Protein AF-A0A4P6MK58-F1 (afdb_monomer_lite)

Radius of gyration: 14.85 Å; chains: 1; bounding box: 39×31×33 Å

pLDDT: mean 83.51, std 17.66, range [31.36, 98.12]

Foldseek 3Di:
DDVPPVCPPDDDDDDPVVVVVVVVVQVPPPQKDWDDDPFWIWIWGWDADPPPRFIEIETPDIGGPPPCRVVRVVVSVVVCVVVVGPYYDYDDDPPDPCVVVVDDDDDDDDDDD

Secondary structure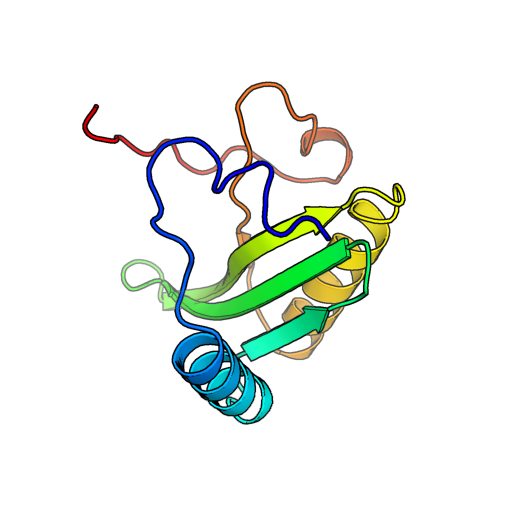 (DSSP, 8-state):
--S-TTTTTT-----HHHHHHHHHHHHH-TTEEEEE-SSEEEEEEEEE-TTT--EEEEEEEEEESSSTHHHHHHHHHHHHHHTT-SEEE----TT---GGGT-----------

Structure (mmCIF, N/CA/C/O backbone):
data_AF-A0A4P6MK58-F1
#
_entry.id   AF-A0A4P6MK58-F1
#
loop_
_atom_site.group_PDB
_atom_site.id
_atom_site.type_symbol
_atom_site.label_atom_id
_atom_site.label_alt_id
_atom_site.label_comp_id
_atom_site.label_asym_id
_atom_site.label_entity_id
_atom_site.label_seq_id
_atom_site.pdbx_PDB_ins_code
_atom_site.Cartn_x
_atom_site.Cartn_y
_atom_site.Cartn_z
_atom_site.occupancy
_atom_site.B_iso_or_equiv
_atom_site.auth_seq_id
_atom_site.auth_comp_id
_atom_site.auth_asym_id
_atom_site.auth_atom_id
_atom_site.pdbx_PDB_model_num
ATOM 1 N N . MET A 1 1 ? 11.404 -3.720 -18.549 1.00 35.16 1 MET A N 1
ATOM 2 C CA . MET A 1 1 ? 12.306 -2.592 -18.212 1.00 35.16 1 MET A CA 1
ATOM 3 C C . MET A 1 1 ? 11.484 -1.312 -18.137 1.00 35.16 1 MET A C 1
ATOM 5 O O . MET A 1 1 ? 11.570 -0.483 -19.034 1.00 35.16 1 MET A O 1
ATOM 9 N N . ALA A 1 2 ? 10.649 -1.162 -17.107 1.00 31.36 2 ALA A N 1
ATOM 10 C CA . ALA A 1 2 ? 9.822 0.032 -16.981 1.00 31.36 2 ALA A CA 1
ATOM 11 C C . ALA A 1 2 ? 9.364 0.298 -15.534 1.00 31.36 2 ALA A C 1
ATOM 13 O O . ALA A 1 2 ? 8.196 0.418 -15.222 1.00 31.36 2 ALA A O 1
ATOM 14 N N . LEU A 1 3 ? 10.342 0.636 -14.692 1.00 33.44 3 LEU A N 1
ATOM 15 C CA . LEU A 1 3 ? 10.192 1.722 -13.707 1.00 33.44 3 LEU A CA 1
ATOM 16 C C . LEU A 1 3 ? 10.082 3.111 -14.398 1.00 33.44 3 LEU A C 1
ATOM 18 O O . LEU A 1 3 ? 10.261 4.153 -13.779 1.00 33.44 3 LEU A O 1
ATOM 22 N N . ALA A 1 4 ? 9.857 3.149 -15.718 1.00 33.69 4 ALA A N 1
ATOM 23 C CA . ALA A 1 4 ? 10.296 4.239 -16.581 1.00 33.69 4 ALA A CA 1
ATOM 24 C C . ALA A 1 4 ? 9.194 5.218 -17.002 1.00 33.69 4 ALA A C 1
ATOM 26 O O . ALA A 1 4 ? 9.530 6.283 -17.507 1.00 33.69 4 ALA A O 1
ATOM 27 N N . LEU A 1 5 ? 7.904 4.923 -16.832 1.00 35.25 5 LEU A N 1
ATOM 28 C CA . LEU A 1 5 ? 6.874 5.810 -17.395 1.00 35.25 5 LEU A CA 1
ATOM 29 C C . LEU A 1 5 ? 6.525 7.010 -16.502 1.00 35.25 5 LEU A C 1
ATOM 31 O O . LEU A 1 5 ? 6.303 8.085 -17.048 1.00 35.25 5 LEU A O 1
ATOM 35 N N . ASN A 1 6 ? 6.678 6.903 -15.177 1.00 36.44 6 ASN A N 1
ATOM 36 C CA . ASN A 1 6 ? 6.625 8.068 -14.276 1.00 36.44 6 ASN A CA 1
ATOM 37 C C . ASN A 1 6 ? 8.006 8.688 -13.978 1.00 36.44 6 ASN A C 1
ATOM 39 O O . ASN A 1 6 ? 8.084 9.786 -13.437 1.00 36.44 6 ASN A O 1
ATOM 43 N N . ALA A 1 7 ? 9.105 8.039 -14.386 1.00 37.31 7 ALA A N 1
ATOM 44 C CA . ALA A 1 7 ? 10.473 8.545 -14.203 1.00 37.31 7 ALA A CA 1
ATOM 45 C C . ALA A 1 7 ? 10.991 9.416 -15.369 1.00 37.31 7 ALA A C 1
ATOM 47 O O . ALA A 1 7 ? 12.018 10.079 -15.242 1.00 37.31 7 ALA A O 1
ATOM 48 N N . ARG A 1 8 ? 10.304 9.436 -16.520 1.00 36.25 8 ARG A N 1
ATOM 49 C CA . ARG A 1 8 ? 10.827 10.008 -17.779 1.00 36.25 8 ARG A CA 1
ATOM 50 C C . ARG A 1 8 ? 10.885 11.537 -17.865 1.00 36.25 8 ARG A C 1
ATOM 52 O O . ARG A 1 8 ? 11.414 12.055 -18.844 1.00 36.25 8 ARG A O 1
ATOM 59 N N . ARG A 1 9 ? 10.389 12.277 -16.874 1.00 39.47 9 ARG A N 1
ATOM 60 C CA . ARG A 1 9 ? 10.533 13.741 -16.808 1.00 39.47 9 ARG A CA 1
ATOM 61 C C . ARG A 1 9 ? 10.990 14.165 -15.414 1.00 39.47 9 ARG A C 1
ATOM 63 O O . ARG A 1 9 ? 10.201 14.694 -14.647 1.00 39.47 9 ARG A O 1
ATOM 70 N N . GLY A 1 10 ? 12.258 13.915 -15.086 1.00 37.75 10 GLY A N 1
ATOM 71 C CA . GLY A 1 10 ? 12.924 14.626 -13.985 1.00 37.75 10 GLY A CA 1
ATOM 72 C C . GLY A 1 10 ? 13.717 13.790 -12.984 1.00 37.75 10 GLY A C 1
ATOM 73 O O . GLY A 1 10 ? 14.451 14.376 -12.198 1.00 37.75 10 GLY A O 1
ATOM 74 N N . MET A 1 11 ? 13.645 12.457 -13.007 1.00 45.84 11 MET A N 1
ATOM 75 C CA . MET A 1 11 ? 14.536 11.643 -12.176 1.00 45.84 11 MET A CA 1
ATOM 76 C C . MET A 1 11 ? 15.730 11.192 -13.009 1.00 45.84 11 MET A C 1
ATOM 78 O O . MET A 1 11 ? 15.577 10.434 -13.966 1.00 45.84 11 MET A O 1
ATOM 82 N N . GLY A 1 12 ? 16.925 11.664 -12.642 1.00 50.34 12 GLY A N 1
ATOM 83 C CA . GLY A 1 12 ? 18.170 11.047 -13.092 1.00 50.34 12 GLY A CA 1
ATOM 84 C C . GLY A 1 12 ? 18.113 9.534 -12.872 1.00 50.34 12 GLY A C 1
ATOM 85 O O . GLY A 1 12 ? 17.387 9.048 -12.003 1.00 50.34 12 GLY A O 1
ATOM 86 N N . GLN A 1 13 ? 18.836 8.780 -13.696 1.00 56.28 13 GLN A N 1
ATOM 87 C CA . GLN A 1 13 ? 18.886 7.325 -13.599 1.00 56.28 13 GLN A CA 1
ATOM 88 C C . GLN A 1 13 ? 19.287 6.945 -12.164 1.00 56.28 13 GLN A C 1
ATOM 90 O O . GLN A 1 13 ? 20.394 7.252 -11.729 1.00 56.28 13 GLN A O 1
ATOM 95 N N . ALA A 1 14 ? 18.352 6.376 -11.400 1.00 65.25 14 ALA A N 1
ATOM 96 C CA . ALA A 1 14 ? 18.586 6.065 -9.997 1.00 65.25 14 ALA A CA 1
ATOM 97 C C . ALA A 1 14 ? 19.739 5.057 -9.877 1.00 65.25 14 ALA A C 1
ATOM 99 O O . ALA A 1 14 ? 19.771 4.071 -10.616 1.00 65.25 14 ALA A O 1
ATOM 100 N N . ASP A 1 15 ? 20.675 5.314 -8.960 1.00 81.50 15 ASP A N 1
ATOM 101 C CA . ASP A 1 15 ? 21.812 4.428 -8.702 1.00 81.50 15 ASP A CA 1
ATOM 102 C C . ASP A 1 15 ? 21.307 3.014 -8.340 1.00 81.50 15 ASP A C 1
ATOM 104 O O . ASP A 1 15 ? 20.606 2.853 -7.332 1.00 81.50 15 ASP A O 1
ATOM 108 N N . PRO A 1 16 ? 21.650 1.977 -9.128 1.00 78.56 16 PRO A N 1
ATOM 109 C CA . PRO A 1 16 ? 21.213 0.609 -8.873 1.00 78.56 16 PRO A CA 1
ATOM 110 C C . PRO A 1 16 ? 21.606 0.074 -7.491 1.00 78.56 16 PRO A C 1
ATOM 112 O O . PRO A 1 16 ? 20.845 -0.699 -6.904 1.00 78.56 16 PRO A O 1
ATOM 115 N N . ALA A 1 17 ? 22.767 0.471 -6.957 1.00 82.81 17 ALA A N 1
ATOM 116 C CA . ALA A 1 17 ? 23.206 0.041 -5.631 1.00 82.81 17 ALA A CA 1
ATOM 117 C C . ALA A 1 17 ? 22.315 0.651 -4.544 1.00 82.81 17 ALA A C 1
ATOM 119 O O . ALA A 1 17 ? 21.844 -0.051 -3.646 1.00 82.81 17 ALA A O 1
ATOM 120 N N . ARG A 1 18 ? 22.005 1.944 -4.679 1.00 78.44 18 ARG A N 1
ATOM 121 C CA . ARG A 1 18 ? 21.090 2.639 -3.774 1.00 78.44 18 ARG A CA 1
ATOM 122 C C . ARG A 1 18 ? 19.672 2.077 -3.838 1.00 78.44 18 ARG A C 1
ATOM 124 O O . ARG A 1 18 ? 19.052 1.903 -2.791 1.00 78.44 18 ARG A O 1
ATOM 131 N N . LEU A 1 19 ? 19.170 1.762 -5.033 1.00 79.50 19 LEU A N 1
ATOM 132 C CA . LEU A 1 19 ? 17.867 1.113 -5.195 1.00 79.50 19 LEU A CA 1
ATOM 133 C C . LEU A 1 19 ? 17.826 -0.235 -4.477 1.00 79.50 19 LEU A C 1
ATOM 135 O O . LEU A 1 19 ? 16.900 -0.480 -3.709 1.00 79.50 19 LEU A O 1
ATOM 139 N N . ARG A 1 20 ? 18.843 -1.084 -4.677 1.00 81.94 20 ARG A N 1
ATOM 140 C CA . ARG A 1 20 ? 18.939 -2.380 -3.993 1.00 81.94 20 ARG A CA 1
ATOM 141 C C . ARG A 1 20 ? 18.887 -2.218 -2.477 1.00 81.94 20 ARG A C 1
ATOM 143 O O . ARG A 1 20 ? 18.091 -2.893 -1.839 1.00 81.94 20 ARG A O 1
ATOM 150 N N . GLN A 1 21 ? 19.671 -1.295 -1.925 1.00 83.81 21 GLN A N 1
ATOM 151 C CA . GLN A 1 21 ? 19.691 -1.044 -0.486 1.00 83.81 21 GLN A CA 1
ATOM 152 C C . GLN A 1 21 ? 18.308 -0.638 0.047 1.00 83.81 21 GLN A C 1
ATOM 154 O O . GLN A 1 21 ? 17.872 -1.141 1.078 1.00 83.81 21 GLN A O 1
ATOM 159 N N . VAL A 1 22 ? 17.599 0.255 -0.652 1.00 83.44 2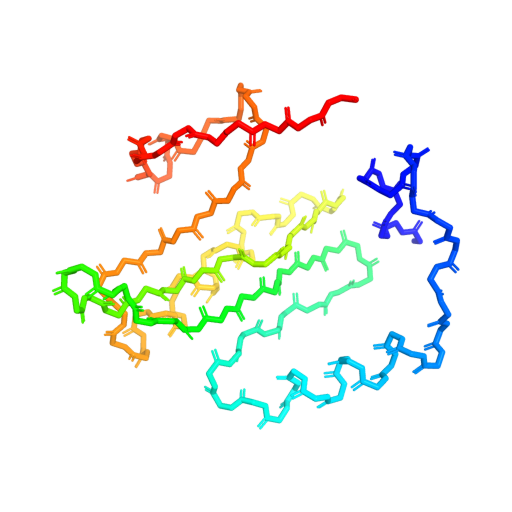2 VAL A N 1
ATOM 160 C CA . VAL A 1 22 ? 16.243 0.669 -0.254 1.00 83.44 22 VAL A CA 1
ATOM 161 C C . VAL A 1 22 ? 15.270 -0.507 -0.323 1.00 83.44 22 VAL A C 1
ATOM 163 O O . VAL A 1 22 ? 14.462 -0.675 0.586 1.00 83.44 22 VAL A O 1
ATOM 166 N N . TYR A 1 23 ? 15.366 -1.351 -1.351 1.00 81.94 23 TYR A N 1
ATOM 167 C CA . TYR A 1 23 ? 14.541 -2.555 -1.443 1.00 81.94 23 TYR A CA 1
ATOM 168 C C . TYR A 1 23 ? 14.816 -3.535 -0.307 1.00 81.94 23 TYR A C 1
ATOM 170 O O . TYR A 1 23 ? 13.873 -4.014 0.310 1.00 81.94 23 TYR A O 1
ATOM 178 N N . GLU A 1 24 ? 16.081 -3.806 0.002 1.00 87.25 24 GLU A N 1
ATOM 179 C CA . GLU A 1 24 ? 16.461 -4.675 1.118 1.00 87.25 24 GLU A CA 1
ATOM 180 C C . GLU A 1 24 ? 15.902 -4.149 2.443 1.00 87.25 24 GLU A C 1
ATOM 182 O O . GLU A 1 24 ? 15.351 -4.925 3.219 1.00 87.25 24 GLU A O 1
ATOM 187 N N . MET A 1 25 ? 15.960 -2.831 2.665 1.00 87.00 25 MET A N 1
ATOM 188 C CA . MET A 1 25 ? 15.359 -2.197 3.840 1.00 87.00 25 MET A CA 1
ATOM 189 C C . M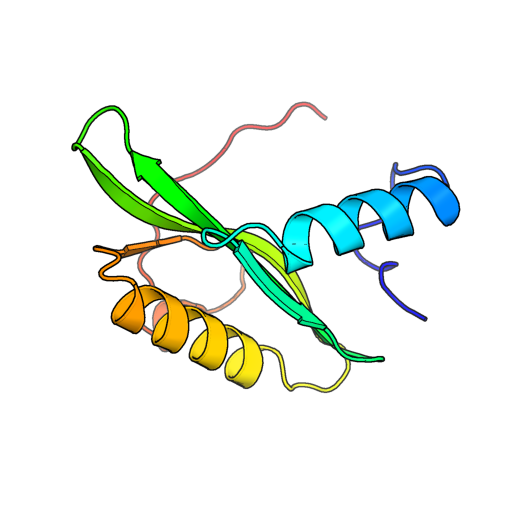ET A 1 25 ? 13.835 -2.357 3.884 1.00 87.00 25 MET A C 1
ATOM 191 O O . MET A 1 25 ? 13.289 -2.631 4.947 1.00 87.00 25 MET A O 1
ATOM 195 N N . LEU A 1 26 ? 13.143 -2.201 2.753 1.00 87.00 26 LEU A N 1
ATOM 196 C CA . LEU A 1 26 ? 11.690 -2.379 2.691 1.00 87.00 26 LEU A CA 1
ATOM 197 C C . LEU A 1 26 ? 11.281 -3.840 2.909 1.00 87.00 26 LEU A C 1
ATOM 199 O O . LEU A 1 26 ? 10.283 -4.094 3.566 1.00 87.00 26 LEU A O 1
ATOM 203 N N . CYS A 1 27 ? 12.058 -4.802 2.409 1.00 85.31 27 CYS A N 1
ATOM 204 C CA . CYS A 1 27 ? 11.768 -6.227 2.575 1.00 85.31 27 CYS A CA 1
ATOM 205 C C . CYS A 1 27 ? 11.877 -6.715 4.029 1.00 85.31 27 CYS A C 1
ATOM 207 O O . CYS A 1 27 ? 11.346 -7.778 4.342 1.00 85.31 27 CYS A O 1
ATOM 209 N N . ILE A 1 28 ? 12.580 -5.981 4.897 1.00 91.12 28 ILE A N 1
ATOM 210 C CA . ILE A 1 28 ? 12.723 -6.316 6.323 1.00 91.12 28 ILE A CA 1
ATOM 211 C C . ILE A 1 28 ? 11.891 -5.414 7.243 1.00 91.12 28 ILE A C 1
ATOM 213 O O . ILE A 1 28 ? 11.854 -5.665 8.446 1.00 91.12 28 ILE A O 1
ATOM 217 N N . ASP A 1 29 ? 11.249 -4.365 6.717 1.00 92.88 29 ASP A N 1
ATOM 218 C CA . ASP A 1 29 ? 10.354 -3.511 7.502 1.00 92.88 29 ASP A CA 1
ATOM 219 C C . ASP A 1 29 ? 9.011 -4.243 7.689 1.00 92.88 29 ASP A C 1
ATOM 221 O O . ASP A 1 29 ? 8.294 -4.445 6.707 1.00 92.88 29 ASP A O 1
ATOM 225 N N . PRO A 1 30 ? 8.624 -4.625 8.922 1.00 92.25 30 PRO A N 1
ATOM 226 C CA . PRO A 1 30 ? 7.353 -5.310 9.164 1.00 92.25 30 PRO A CA 1
ATOM 227 C C . PRO A 1 30 ? 6.133 -4.438 8.838 1.00 92.25 30 PRO A C 1
ATOM 229 O O . PRO A 1 30 ? 5.022 -4.949 8.737 1.00 92.25 30 PRO A O 1
ATOM 232 N N . LEU A 1 31 ? 6.324 -3.127 8.682 1.00 95.56 31 LEU A N 1
ATOM 233 C CA . LEU A 1 31 ? 5.272 -2.189 8.310 1.00 95.56 31 LEU A CA 1
ATOM 234 C C . LEU A 1 31 ? 5.171 -1.987 6.798 1.00 95.56 31 LEU A C 1
ATOM 236 O O . LEU A 1 31 ? 4.317 -1.218 6.365 1.00 95.56 31 LEU A O 1
ATOM 240 N N . ALA A 1 32 ? 6.034 -2.609 5.994 1.00 96.19 32 ALA A N 1
ATOM 241 C CA . ALA A 1 32 ? 6.045 -2.445 4.548 1.00 96.19 32 ALA A CA 1
ATOM 242 C C . ALA A 1 32 ? 5.373 -3.621 3.827 1.00 96.19 32 ALA A C 1
ATOM 244 O O . ALA A 1 32 ? 5.475 -4.779 4.227 1.00 96.19 32 ALA A O 1
ATOM 245 N N . TYR A 1 33 ? 4.731 -3.303 2.706 1.00 96.19 33 TYR A N 1
ATOM 246 C CA . TYR A 1 33 ? 4.255 -4.271 1.728 1.00 96.19 33 TYR A CA 1
ATOM 247 C C . TYR A 1 33 ? 5.023 -4.086 0.429 1.00 96.19 33 TYR A C 1
ATOM 249 O O . TYR A 1 33 ? 5.076 -2.983 -0.121 1.00 96.19 33 TYR A O 1
ATOM 257 N N . VAL A 1 34 ? 5.599 -5.174 -0.075 1.00 94.25 34 VAL A N 1
ATOM 258 C CA . VAL A 1 34 ? 6.376 -5.176 -1.313 1.00 94.25 34 VAL A CA 1
ATOM 259 C C . VAL A 1 34 ? 5.937 -6.360 -2.162 1.00 94.25 34 VAL A C 1
ATOM 261 O O . VAL A 1 34 ? 6.212 -7.511 -1.835 1.00 94.25 34 VAL A O 1
ATOM 264 N N . ASP A 1 35 ? 5.294 -6.078 -3.291 1.00 93.38 35 ASP A N 1
ATOM 265 C CA . ASP A 1 35 ? 4.962 -7.083 -4.299 1.00 93.38 35 ASP A CA 1
ATOM 266 C C . ASP A 1 35 ? 5.432 -6.589 -5.662 1.00 93.38 35 ASP A C 1
ATOM 268 O O . ASP A 1 35 ? 4.787 -5.760 -6.306 1.00 93.38 35 ASP A O 1
ATOM 272 N N . LEU A 1 36 ? 6.599 -7.077 -6.080 1.00 89.56 36 LEU A N 1
ATOM 273 C CA . LEU A 1 36 ? 7.288 -6.650 -7.293 1.00 89.56 36 LEU A CA 1
ATOM 274 C C . LEU A 1 36 ? 7.417 -7.806 -8.277 1.00 89.56 36 LEU A C 1
ATOM 276 O O . LEU A 1 36 ? 7.746 -8.936 -7.915 1.00 89.56 36 LEU A O 1
ATOM 280 N N . ARG A 1 37 ? 7.203 -7.499 -9.554 1.00 88.31 37 ARG A N 1
ATOM 281 C CA . ARG A 1 37 ? 7.335 -8.401 -10.700 1.00 88.31 37 ARG A CA 1
ATOM 282 C C . ARG A 1 37 ? 8.086 -7.691 -11.824 1.00 88.31 37 ARG A C 1
ATOM 284 O O . ARG A 1 37 ? 8.312 -6.486 -11.789 1.00 88.31 37 ARG A O 1
ATOM 291 N N . ALA A 1 38 ? 8.452 -8.442 -12.861 1.00 85.81 38 ALA A N 1
ATOM 292 C CA . ALA A 1 38 ? 9.182 -7.892 -14.005 1.00 85.81 38 ALA A CA 1
ATOM 293 C C . ALA A 1 38 ? 8.415 -6.779 -14.758 1.00 85.81 38 ALA A C 1
ATOM 295 O O . ALA A 1 38 ? 9.042 -5.880 -15.322 1.00 85.81 38 ALA A O 1
ATOM 296 N N . SER A 1 39 ? 7.079 -6.849 -14.768 1.00 87.19 39 SER A N 1
ATOM 297 C CA . SER A 1 39 ? 6.161 -5.994 -15.544 1.00 87.19 39 SER A CA 1
ATOM 298 C C . SER A 1 39 ? 5.117 -5.259 -14.696 1.00 87.19 39 SER A C 1
ATOM 300 O O . SER A 1 39 ? 4.265 -4.559 -15.239 1.00 87.19 39 SER A O 1
ATOM 302 N N . SER A 1 40 ? 5.146 -5.422 -13.375 1.00 90.19 40 SER A N 1
ATOM 303 C CA . SER A 1 40 ? 4.198 -4.789 -12.458 1.00 90.19 40 SER A CA 1
ATOM 304 C C . SER A 1 40 ? 4.741 -4.770 -11.040 1.00 90.19 40 SER A C 1
ATOM 306 O O . SER A 1 40 ? 5.642 -5.531 -10.695 1.00 90.19 40 SER A O 1
ATOM 308 N N . GLY A 1 41 ? 4.197 -3.905 -10.200 1.00 91.81 41 GLY A N 1
ATOM 309 C CA . GLY A 1 41 ? 4.489 -3.928 -8.783 1.00 91.81 41 GLY A CA 1
ATOM 310 C C . GLY A 1 41 ? 3.711 -2.890 -7.999 1.00 91.81 41 GLY A C 1
ATOM 311 O O . GLY A 1 41 ? 3.188 -1.927 -8.561 1.00 91.81 41 GLY A O 1
ATOM 312 N N . ILE A 1 42 ? 3.655 -3.106 -6.694 1.00 93.31 42 ILE A N 1
ATOM 313 C CA . ILE A 1 42 ? 3.132 -2.159 -5.719 1.00 93.31 42 ILE A CA 1
ATOM 314 C C . ILE A 1 42 ? 4.016 -2.194 -4.476 1.00 93.31 42 ILE A C 1
ATOM 316 O O . ILE A 1 42 ? 4.489 -3.251 -4.048 1.00 93.31 42 ILE A O 1
ATOM 320 N N . VAL A 1 43 ? 4.252 -1.012 -3.925 1.00 94.75 43 VAL A N 1
ATOM 321 C CA . VAL A 1 43 ? 4.947 -0.804 -2.664 1.00 94.75 43 VAL A CA 1
ATOM 322 C C . VAL A 1 43 ? 4.073 0.092 -1.807 1.00 94.75 43 VAL A C 1
ATOM 324 O O . VAL A 1 43 ? 3.612 1.141 -2.263 1.00 94.75 43 VAL A O 1
ATOM 327 N N . GLY A 1 44 ? 3.867 -0.310 -0.563 1.00 95.75 44 GLY A N 1
ATOM 328 C CA . GLY A 1 44 ? 3.115 0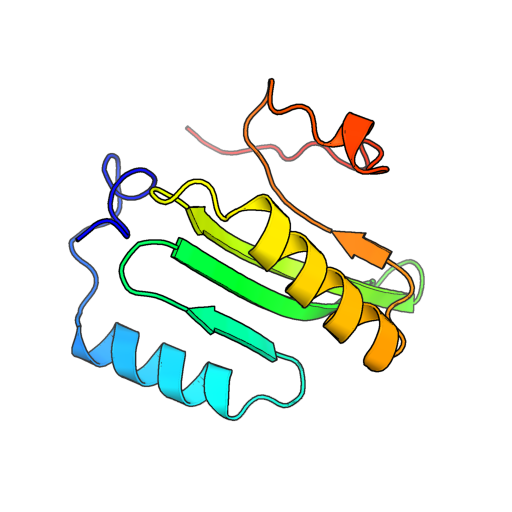.462 0.412 1.00 95.75 44 GLY A CA 1
ATOM 329 C C . GLY A 1 44 ? 3.657 0.272 1.817 1.00 95.75 44 GLY A C 1
ATOM 330 O O . GLY A 1 44 ? 4.572 -0.522 2.047 1.00 95.75 44 GLY A O 1
ATOM 331 N N . ARG A 1 45 ? 3.107 1.031 2.758 1.00 96.50 45 ARG A N 1
ATOM 332 C CA . ARG A 1 45 ? 3.506 0.986 4.161 1.00 96.50 45 ARG A CA 1
ATOM 333 C C . ARG A 1 45 ? 2.344 1.335 5.076 1.00 96.50 45 ARG A C 1
ATOM 335 O O . ARG A 1 45 ? 1.506 2.154 4.715 1.00 96.50 45 ARG A O 1
ATOM 342 N N . LEU A 1 46 ? 2.335 0.780 6.280 1.00 97.62 46 LEU A N 1
ATOM 343 C CA . LEU A 1 46 ? 1.495 1.272 7.363 1.00 97.62 46 LEU A CA 1
ATOM 344 C C . LEU A 1 46 ? 2.066 2.565 7.941 1.00 97.62 46 LEU A C 1
ATOM 346 O O . LEU A 1 46 ? 3.250 2.670 8.269 1.00 97.62 46 LEU A O 1
ATOM 350 N N . GLY A 1 47 ? 1.185 3.536 8.110 1.00 95.44 47 GLY A N 1
ATOM 351 C CA . GLY A 1 47 ? 1.408 4.747 8.875 1.00 95.44 47 GLY A CA 1
ATOM 352 C C . GLY A 1 47 ? 0.280 4.953 9.874 1.00 95.44 47 GLY A C 1
ATOM 353 O O . GLY A 1 47 ? -0.752 4.286 9.826 1.00 95.44 47 GLY A O 1
ATOM 354 N N . ARG A 1 48 ? 0.481 5.898 10.788 1.00 95.19 48 ARG A N 1
ATOM 355 C CA . ARG A 1 48 ? -0.590 6.400 11.643 1.00 95.19 48 ARG A CA 1
ATOM 356 C C . ARG A 1 48 ? -0.879 7.835 11.244 1.00 95.19 48 ARG A C 1
ATOM 358 O O . ARG A 1 48 ? 0.041 8.653 11.217 1.00 95.19 48 ARG A O 1
ATOM 365 N N . ASP A 1 49 ? -2.135 8.127 10.939 1.00 92.00 49 ASP A N 1
ATOM 366 C CA . ASP A 1 49 ? -2.566 9.500 10.742 1.00 92.00 49 ASP A CA 1
ATOM 367 C C . ASP A 1 49 ? -2.457 10.261 12.067 1.00 92.00 49 ASP A C 1
ATOM 369 O O . ASP A 1 49 ? -2.938 9.811 13.107 1.00 92.00 49 ASP A O 1
ATOM 373 N N . ILE A 1 50 ? -1.786 11.411 12.041 1.00 92.06 50 ILE A N 1
ATOM 374 C CA . ILE A 1 50 ? -1.458 12.157 13.262 1.00 92.06 50 ILE A CA 1
ATOM 375 C C . ILE A 1 50 ? -2.713 12.803 13.862 1.00 92.06 50 ILE A C 1
ATOM 377 O O . ILE A 1 50 ? -2.804 12.938 15.080 1.00 92.06 50 ILE A O 1
ATOM 381 N N . ALA A 1 51 ? -3.675 13.202 13.027 1.00 91.75 51 ALA A N 1
ATOM 382 C CA . ALA A 1 51 ? -4.854 13.937 13.473 1.00 91.75 51 ALA A CA 1
ATOM 383 C C . ALA A 1 51 ? -5.933 13.017 14.063 1.00 91.75 51 ALA A C 1
ATOM 385 O O . ALA A 1 51 ? -6.491 13.311 15.117 1.00 91.75 51 ALA A O 1
ATOM 386 N N . SER A 1 52 ? -6.227 11.909 13.386 1.00 92.94 52 SER A N 1
ATOM 387 C CA . SER A 1 52 ? -7.267 10.949 13.771 1.00 92.94 52 SER A CA 1
ATOM 388 C C . SER A 1 52 ? -6.739 9.785 14.605 1.00 92.94 52 SER A C 1
ATOM 390 O O . SER A 1 52 ? -7.509 9.117 15.292 1.00 92.94 52 SER A O 1
ATOM 392 N N . GLY A 1 53 ? -5.436 9.511 14.536 1.00 94.56 53 GLY A N 1
ATOM 393 C CA . GLY A 1 53 ? -4.843 8.310 15.106 1.00 94.56 53 GLY A CA 1
ATOM 394 C C . GLY A 1 53 ? -5.140 7.035 14.313 1.00 94.56 53 GLY A C 1
ATOM 395 O O . GLY A 1 53 ? -4.696 5.978 14.760 1.00 94.56 53 GLY A O 1
ATOM 396 N N . ALA A 1 54 ? -5.841 7.100 13.177 1.00 96.44 54 ALA A N 1
ATOM 397 C CA . ALA A 1 54 ? -6.155 5.934 12.352 1.00 96.44 54 ALA A CA 1
ATOM 398 C C . ALA A 1 54 ? -4.885 5.274 11.793 1.00 96.44 54 ALA A C 1
ATOM 400 O O . ALA A 1 54 ? -3.912 5.954 11.451 1.00 96.44 54 ALA A O 1
ATOM 401 N N . VAL A 1 55 ? -4.883 3.947 11.692 1.00 97.69 55 VAL A N 1
ATOM 402 C CA . VAL A 1 55 ? -3.841 3.176 11.010 1.00 97.69 55 VAL A CA 1
ATOM 403 C C . VAL A 1 55 ? -4.174 3.141 9.525 1.00 97.69 55 VAL A C 1
ATOM 405 O O . VAL A 1 55 ? -5.208 2.620 9.122 1.00 97.69 55 VAL A O 1
ATOM 408 N N . ILE A 1 56 ? -3.292 3.689 8.695 1.00 97.12 56 ILE A N 1
ATOM 409 C CA . ILE A 1 56 ? -3.515 3.814 7.255 1.00 97.12 56 ILE A CA 1
ATOM 410 C C . ILE A 1 56 ? -2.435 3.046 6.507 1.00 97.12 56 ILE A C 1
ATOM 412 O O . ILE A 1 56 ? -1.243 3.280 6.708 1.00 97.12 56 ILE A O 1
ATOM 416 N N . ALA A 1 57 ? -2.848 2.169 5.598 1.00 97.88 57 ALA A N 1
ATOM 417 C CA . ALA A 1 57 ? -1.959 1.602 4.597 1.00 97.88 57 ALA A CA 1
ATOM 418 C C . ALA A 1 57 ? -1.825 2.582 3.425 1.00 97.88 57 ALA A C 1
ATOM 420 O O . ALA A 1 57 ? -2.759 2.770 2.648 1.00 97.88 57 ALA A O 1
ATOM 421 N N . GLN A 1 58 ? -0.664 3.219 3.302 1.00 95.81 58 GLN A N 1
ATOM 422 C CA . GLN A 1 58 ? -0.373 4.195 2.257 1.00 95.81 58 GLN A CA 1
ATOM 423 C C . GLN A 1 58 ? 0.442 3.557 1.139 1.00 95.81 58 GLN A C 1
ATOM 425 O O . GLN A 1 58 ? 1.500 2.968 1.372 1.00 95.81 58 GLN A O 1
ATOM 430 N N . GLU A 1 59 ? -0.033 3.702 -0.091 1.00 94.94 59 GLU A N 1
ATOM 431 C CA . GLU A 1 59 ? 0.756 3.399 -1.277 1.00 94.94 59 GLU A CA 1
ATOM 432 C C . GLU A 1 59 ? 1.896 4.416 -1.438 1.00 94.94 59 GLU A C 1
ATOM 434 O O . GLU A 1 59 ? 1.712 5.627 -1.317 1.00 94.94 59 GLU A O 1
ATOM 439 N N . ILE A 1 60 ? 3.096 3.895 -1.693 1.00 91.81 60 ILE A N 1
ATOM 440 C CA . ILE A 1 60 ? 4.304 4.679 -1.977 1.00 91.81 60 ILE A CA 1
ATOM 441 C C . ILE A 1 60 ? 4.517 4.778 -3.488 1.00 91.81 60 ILE A C 1
ATOM 443 O O . ILE A 1 60 ? 4.928 5.821 -4.000 1.00 91.81 60 ILE A O 1
ATOM 447 N N . GLY A 1 61 ? 4.303 3.666 -4.188 1.00 89.00 61 GLY A N 1
ATOM 448 C CA . GLY A 1 61 ? 4.463 3.582 -5.630 1.00 89.00 61 GLY A CA 1
ATOM 449 C C . GLY A 1 61 ? 3.827 2.317 -6.187 1.00 89.00 61 GLY A C 1
ATOM 450 O O . GLY A 1 61 ? 3.985 1.231 -5.626 1.00 89.00 61 GLY A O 1
ATOM 451 N N . TRP A 1 62 ? 3.186 2.426 -7.346 1.00 89.62 62 TRP A N 1
ATOM 452 C CA . TRP A 1 62 ? 2.701 1.277 -8.100 1.00 89.62 62 TRP A CA 1
ATOM 453 C C . TRP A 1 62 ? 2.832 1.481 -9.606 1.00 89.62 62 TRP A C 1
ATOM 455 O O . TRP A 1 62 ? 2.928 2.600 -10.116 1.00 89.62 62 TRP A O 1
ATOM 465 N N . TYR A 1 63 ? 2.860 0.367 -10.327 1.00 86.81 63 TYR A N 1
ATOM 466 C CA . TYR A 1 63 ? 2.953 0.343 -11.778 1.00 86.81 63 TYR A CA 1
ATOM 467 C C . TYR A 1 63 ? 2.496 -1.020 -12.315 1.00 86.81 63 TYR A C 1
ATOM 469 O O . TYR A 1 63 ? 2.695 -2.049 -11.670 1.00 86.81 63 TYR A O 1
ATOM 477 N N . ALA A 1 64 ? 1.901 -1.044 -13.509 1.00 88.25 64 ALA A N 1
ATOM 478 C CA . ALA A 1 64 ? 1.547 -2.282 -14.198 1.00 88.25 64 ALA A CA 1
ATOM 479 C C . ALA A 1 64 ? 1.495 -2.091 -15.721 1.00 88.25 64 ALA A C 1
ATOM 481 O O . ALA A 1 64 ? 0.695 -1.301 -16.221 1.00 88.25 64 ALA A O 1
ATOM 482 N N . GLU A 1 65 ? 2.306 -2.854 -16.452 1.00 89.75 65 GLU A N 1
ATOM 483 C CA . GLU A 1 65 ? 2.248 -3.002 -17.918 1.00 89.75 65 GLU A CA 1
ATOM 484 C C . GLU A 1 65 ? 1.531 -4.287 -18.352 1.00 89.75 65 GLU A C 1
ATOM 486 O O . GLU A 1 65 ? 1.026 -4.377 -19.466 1.00 89.75 65 GLU A O 1
ATOM 491 N N . ASP A 1 66 ? 1.452 -5.274 -17.463 1.00 88.38 66 ASP A N 1
ATOM 492 C CA . ASP A 1 66 ? 0.865 -6.596 -17.713 1.00 88.38 66 ASP A CA 1
ATOM 493 C C . ASP A 1 66 ? -0.652 -6.669 -17.466 1.00 88.38 66 ASP A C 1
ATOM 495 O O . ASP A 1 66 ? -1.237 -7.750 -17.486 1.00 88.38 66 ASP A O 1
ATOM 499 N N . GLY A 1 67 ? -1.298 -5.533 -17.189 1.00 85.62 67 GLY A N 1
ATOM 500 C CA . GLY A 1 67 ? -2.721 -5.473 -16.851 1.00 85.62 67 GLY A CA 1
ATOM 501 C C . GLY A 1 67 ? -3.072 -6.003 -15.454 1.00 85.62 67 GLY A C 1
ATOM 502 O O . GLY A 1 67 ? -4.239 -5.954 -15.073 1.00 85.62 67 GLY A O 1
ATOM 503 N N . GLN A 1 68 ? -2.096 -6.436 -14.648 1.00 88.44 68 GLN A N 1
ATOM 504 C CA . GLN A 1 68 ? -2.327 -7.025 -13.321 1.00 88.44 68 GLN A CA 1
ATOM 505 C C . GLN A 1 68 ? -2.388 -5.994 -12.186 1.00 88.44 68 GLN A C 1
ATOM 507 O O . GLN A 1 68 ? -2.390 -6.360 -11.010 1.00 88.44 68 GLN A O 1
ATOM 512 N N . GLY A 1 69 ? -2.465 -4.699 -12.505 1.00 88.75 69 GLY A N 1
ATOM 513 C CA . GLY A 1 69 ? -2.471 -3.627 -11.503 1.00 88.75 69 GLY A CA 1
ATOM 514 C C . GLY A 1 69 ? -3.590 -3.774 -10.467 1.00 88.75 69 GLY A C 1
ATOM 515 O O . GLY A 1 69 ? -3.347 -3.595 -9.278 1.00 88.75 69 GLY A O 1
ATOM 516 N N . VAL A 1 70 ? -4.790 -4.190 -10.891 1.00 91.19 70 VAL A N 1
ATOM 517 C CA . VAL A 1 70 ? -5.915 -4.430 -9.969 1.00 91.19 70 VAL A CA 1
ATOM 518 C C . VAL A 1 70 ? -5.627 -5.604 -9.034 1.00 91.19 70 VAL A C 1
ATOM 520 O O . VAL A 1 70 ? -5.903 -5.506 -7.845 1.00 91.19 70 VAL A O 1
ATOM 523 N N . ALA A 1 71 ? -5.039 -6.695 -9.532 1.00 92.81 71 ALA A N 1
ATOM 524 C CA . ALA A 1 71 ? -4.700 -7.845 -8.695 1.00 92.81 71 ALA A CA 1
ATOM 525 C C . ALA A 1 71 ? -3.663 -7.477 -7.619 1.00 92.81 71 ALA A C 1
ATOM 527 O O . ALA A 1 71 ? -3.792 -7.891 -6.470 1.00 92.81 71 ALA A O 1
ATOM 528 N N . ARG A 1 72 ? -2.671 -6.648 -7.969 1.00 93.56 72 ARG A N 1
ATOM 529 C CA . ARG A 1 72 ? -1.673 -6.133 -7.016 1.00 93.56 72 ARG A CA 1
ATOM 530 C C . ARG A 1 72 ? -2.294 -5.213 -5.975 1.00 93.56 72 ARG A C 1
ATOM 532 O O . ARG A 1 72 ? -1.996 -5.358 -4.794 1.00 93.56 72 ARG A O 1
ATOM 539 N N . LEU A 1 73 ? -3.196 -4.332 -6.404 1.00 94.31 73 LEU A N 1
ATOM 540 C CA . LEU A 1 73 ? -3.947 -3.476 -5.494 1.00 94.31 73 LEU A CA 1
ATOM 541 C C . LEU A 1 73 ? -4.773 -4.302 -4.497 1.00 94.31 73 LEU A C 1
ATOM 543 O O . LEU A 1 73 ? -4.695 -4.053 -3.302 1.00 94.31 73 LEU A O 1
ATOM 547 N N . ARG A 1 74 ? -5.483 -5.342 -4.956 1.00 95.94 74 ARG A N 1
ATOM 548 C CA . ARG A 1 74 ? -6.235 -6.239 -4.060 1.00 95.94 74 ARG A CA 1
ATOM 549 C C . ARG A 1 74 ? -5.332 -6.999 -3.083 1.00 95.94 74 ARG A C 1
ATOM 551 O O . ARG A 1 74 ? -5.721 -7.195 -1.939 1.00 95.94 74 ARG A O 1
ATOM 558 N N . GLY A 1 75 ? -4.132 -7.402 -3.506 1.00 97.00 75 GLY A N 1
ATOM 559 C CA . GLY A 1 75 ? -3.143 -8.007 -2.606 1.00 97.00 75 GLY A CA 1
ATOM 560 C C . GLY A 1 75 ? -2.687 -7.047 -1.505 1.00 97.00 75 GLY A C 1
ATOM 561 O O . GLY A 1 75 ? -2.631 -7.429 -0.340 1.00 97.00 75 GLY A O 1
ATOM 562 N N . PHE A 1 76 ? -2.442 -5.784 -1.860 1.00 97.38 76 PHE A N 1
ATOM 563 C CA . PHE A 1 76 ? -2.100 -4.740 -0.896 1.00 97.38 76 PHE A CA 1
ATOM 564 C C . PHE A 1 76 ? -3.242 -4.453 0.089 1.00 97.38 76 PHE A C 1
ATOM 566 O O . PHE A 1 76 ? -3.004 -4.351 1.287 1.00 97.38 76 PHE A O 1
ATOM 573 N N . GLU A 1 77 ? -4.4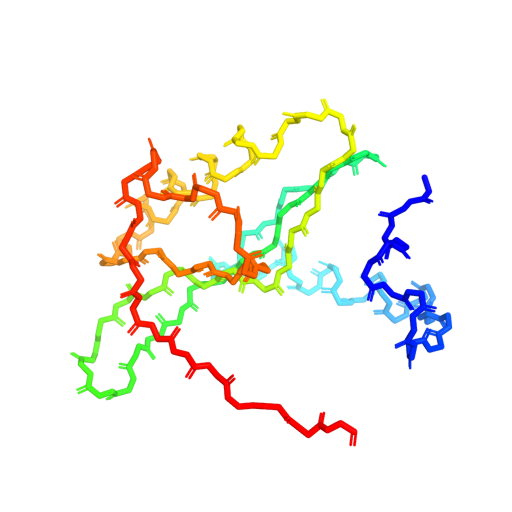83 -4.377 -0.392 1.00 97.75 77 GLU A N 1
ATOM 574 C CA . GLU A 1 77 ? -5.665 -4.196 0.460 1.00 97.75 77 GLU A CA 1
ATOM 575 C C . GLU A 1 77 ? -5.871 -5.365 1.432 1.00 97.75 77 GLU A C 1
ATOM 577 O O . GLU A 1 77 ? -6.170 -5.143 2.603 1.00 97.75 77 GLU A O 1
ATOM 582 N N . ALA A 1 78 ? -5.693 -6.605 0.964 1.00 98.12 78 ALA A N 1
ATOM 583 C CA . ALA A 1 78 ? -5.801 -7.792 1.808 1.00 98.12 78 ALA A CA 1
ATOM 584 C C . ALA A 1 78 ? -4.739 -7.781 2.913 1.00 98.12 78 ALA A C 1
ATOM 586 O O . ALA A 1 78 ? -5.074 -7.933 4.086 1.00 98.12 78 ALA A O 1
ATOM 587 N N . TRP A 1 79 ? -3.483 -7.504 2.554 1.00 97.62 79 TRP A N 1
ATOM 588 C CA . TRP A 1 79 ? -2.414 -7.327 3.532 1.00 97.62 79 TRP A CA 1
ATOM 589 C C . TRP A 1 79 ? -2.739 -6.212 4.533 1.00 97.62 79 TRP A C 1
ATOM 591 O O . TRP A 1 79 ? -2.603 -6.410 5.735 1.00 97.62 79 TRP A O 1
ATOM 601 N N . ALA A 1 80 ? -3.223 -5.057 4.072 1.00 98.00 80 ALA A N 1
ATOM 602 C CA . ALA A 1 80 ? -3.575 -3.943 4.950 1.00 98.00 80 ALA A CA 1
ATOM 603 C C . ALA A 1 80 ? -4.652 -4.339 5.973 1.00 98.00 80 ALA A C 1
ATOM 605 O O . ALA A 1 80 ? -4.526 -4.026 7.157 1.00 98.00 80 ALA A O 1
ATOM 606 N N . ALA A 1 81 ? -5.676 -5.074 5.530 1.00 97.88 81 ALA A N 1
ATOM 607 C CA . ALA A 1 81 ? -6.718 -5.598 6.404 1.00 97.88 81 ALA A CA 1
ATOM 608 C C . ALA A 1 81 ? -6.162 -6.601 7.430 1.00 97.88 81 ALA A C 1
ATOM 610 O O . ALA A 1 81 ? -6.510 -6.525 8.607 1.00 97.88 81 ALA A O 1
ATOM 611 N N . GLU A 1 82 ? -5.259 -7.497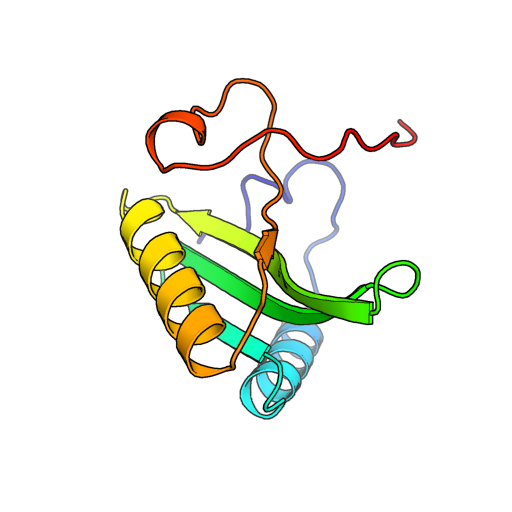 7.020 1.00 97.75 82 GLU A N 1
ATOM 612 C CA . GLU A 1 82 ? -4.578 -8.439 7.923 1.00 97.75 82 GLU A CA 1
ATOM 613 C C . GLU A 1 82 ? -3.738 -7.727 8.991 1.00 97.75 82 GLU A C 1
ATOM 615 O O . GLU A 1 82 ? -3.633 -8.211 10.118 1.00 97.75 82 GLU A O 1
ATOM 620 N N . GLN A 1 83 ? -3.172 -6.563 8.665 1.00 97.44 83 GLN A N 1
ATOM 621 C CA . GLN A 1 83 ? -2.424 -5.737 9.613 1.00 97.44 83 GLN A CA 1
ATOM 622 C C . GLN A 1 83 ? -3.309 -4.830 10.488 1.00 97.44 83 GLN A C 1
ATOM 624 O O . GLN A 1 83 ? -2.790 -4.093 11.328 1.00 97.44 83 GLN A O 1
ATOM 629 N N . GLY A 1 84 ? -4.633 -4.863 10.310 1.00 97.19 84 GLY A N 1
ATOM 630 C CA . GLY A 1 84 ? -5.567 -4.035 11.072 1.00 97.19 84 GLY A CA 1
ATOM 631 C C . GLY A 1 84 ? -5.563 -2.560 10.665 1.00 97.19 84 GLY A C 1
ATOM 632 O O . GLY A 1 84 ? -5.769 -1.698 11.517 1.00 97.19 84 GLY A O 1
ATOM 633 N N . ALA A 1 85 ? -5.299 -2.253 9.391 1.00 98.06 85 ALA A N 1
ATOM 634 C CA . ALA A 1 85 ? -5.466 -0.900 8.874 1.00 98.06 85 ALA A CA 1
ATOM 635 C C . ALA A 1 85 ? -6.952 -0.500 8.837 1.00 98.06 85 ALA A C 1
ATOM 637 O O . ALA A 1 85 ? -7.805 -1.269 8.394 1.00 98.06 85 ALA A O 1
ATOM 638 N N . ASP A 1 86 ? -7.241 0.734 9.242 1.00 97.56 86 ASP A N 1
ATOM 639 C CA . ASP A 1 86 ? -8.573 1.341 9.181 1.00 97.56 86 ASP A CA 1
ATOM 640 C C . ASP A 1 86 ? -8.932 1.774 7.749 1.00 97.56 86 ASP A C 1
ATOM 642 O O . ASP A 1 86 ? -10.105 1.822 7.376 1.00 97.56 86 ASP A O 1
ATOM 646 N N . ALA A 1 87 ? -7.920 2.111 6.942 1.00 96.12 87 ALA A N 1
ATOM 647 C CA . ALA A 1 87 ? -8.088 2.567 5.568 1.00 96.12 87 ALA A CA 1
ATOM 648 C C . ALA A 1 87 ? -6.874 2.250 4.682 1.00 96.12 87 ALA A C 1
ATOM 650 O O . ALA A 1 87 ? -5.747 2.078 5.157 1.00 96.12 87 ALA A O 1
ATOM 651 N N . VAL A 1 88 ? -7.118 2.239 3.369 1.00 96.88 88 VAL A N 1
ATOM 652 C CA . VAL A 1 88 ? -6.093 2.164 2.322 1.00 96.88 88 VAL A CA 1
ATOM 653 C C . VAL A 1 88 ? -6.116 3.462 1.524 1.00 96.88 88 VAL A C 1
ATOM 655 O O . VAL A 1 88 ? -7.152 3.851 0.983 1.00 96.88 88 VAL A O 1
ATOM 658 N N . GLU A 1 89 ? -4.966 4.117 1.421 1.00 95.12 89 GLU A N 1
ATOM 659 C CA . GLU A 1 89 ? -4.789 5.332 0.633 1.00 95.12 89 GLU A CA 1
ATOM 660 C C . GLU A 1 89 ? -3.897 5.065 -0.572 1.00 95.12 89 GLU A C 1
ATOM 662 O O . GLU A 1 89 ? -2.791 4.536 -0.453 1.00 95.12 89 GLU A O 1
ATOM 667 N N . VAL A 1 90 ? -4.370 5.486 -1.743 1.00 92.75 90 VAL A N 1
ATOM 668 C CA . VAL A 1 90 ? -3.633 5.377 -3.002 1.00 92.75 90 VAL A CA 1
ATOM 669 C C . VAL A 1 90 ? -3.608 6.705 -3.730 1.00 92.75 90 VAL A C 1
ATOM 671 O O . VAL A 1 90 ? -4.580 7.464 -3.708 1.00 92.75 90 VAL A O 1
ATOM 674 N N . CYS A 1 91 ? -2.500 6.982 -4.411 1.00 87.62 91 CYS A N 1
ATOM 675 C CA . CYS A 1 91 ? -2.394 8.132 -5.292 1.00 87.62 91 CYS A CA 1
ATOM 676 C C . CYS A 1 91 ? -2.560 7.687 -6.750 1.00 87.62 91 CYS A C 1
ATOM 678 O O . CYS A 1 91 ? -2.004 6.690 -7.214 1.00 87.62 91 CYS A O 1
ATOM 680 N N . THR A 1 92 ? -3.339 8.446 -7.516 1.00 83.12 92 THR A N 1
ATOM 681 C CA . THR A 1 92 ? -3.512 8.186 -8.944 1.00 83.12 92 THR A CA 1
ATOM 682 C C . THR A 1 92 ? -3.617 9.481 -9.731 1.00 83.12 92 THR A C 1
ATOM 684 O O . THR A 1 92 ? -3.966 10.532 -9.191 1.00 83.12 92 THR A O 1
ATOM 687 N N . GLU A 1 93 ? -3.299 9.407 -11.019 1.00 77.31 93 GLU A N 1
ATOM 688 C CA . GLU A 1 93 ? -3.508 10.529 -11.923 1.00 77.31 93 GLU A CA 1
ATOM 689 C C . GLU A 1 93 ? -5.010 10.807 -12.097 1.00 77.31 93 GLU A C 1
ATOM 691 O O . GLU A 1 93 ? -5.824 9.872 -12.110 1.00 77.31 93 GLU A O 1
ATOM 696 N N . PRO A 1 94 ? -5.401 12.080 -12.288 1.00 69.62 94 PRO A N 1
ATOM 697 C CA . PRO A 1 94 ? -6.778 12.428 -12.607 1.00 69.62 94 PRO A CA 1
ATOM 698 C C . PRO A 1 94 ? -7.319 11.605 -13.787 1.00 69.62 94 PRO A C 1
ATOM 700 O O . PRO A 1 94 ? -6.641 11.410 -14.793 1.00 69.62 94 PRO A O 1
ATOM 703 N N . GLY A 1 95 ? -8.561 11.128 -13.674 1.00 68.44 95 GLY A N 1
ATOM 704 C CA . GLY A 1 95 ? -9.239 10.365 -14.731 1.00 68.44 95 GLY A CA 1
ATOM 705 C C . GLY A 1 95 ? -9.144 8.840 -14.610 1.00 68.44 95 GLY A C 1
ATOM 706 O O . GLY A 1 95 ? -9.830 8.132 -15.350 1.00 68.44 95 GLY A O 1
ATOM 707 N N . LYS A 1 96 ? -8.371 8.299 -13.659 1.00 73.75 96 LYS A N 1
ATOM 708 C CA . LYS A 1 96 ? -8.433 6.869 -13.313 1.00 73.75 96 LYS A CA 1
ATOM 709 C C . LYS A 1 96 ? -9.669 6.574 -12.448 1.00 73.75 96 LYS A C 1
ATOM 711 O O . LYS A 1 96 ? -9.966 7.284 -11.493 1.00 73.75 96 LYS A O 1
ATOM 716 N N . ARG A 1 97 ? -10.413 5.520 -12.807 1.00 79.25 97 ARG A N 1
ATOM 717 C CA . ARG A 1 97 ? -11.711 5.141 -12.212 1.00 79.25 97 ARG A CA 1
ATOM 718 C C . ARG A 1 97 ? -11.546 4.186 -11.023 1.00 79.25 97 ARG A C 1
ATOM 720 O O . ARG A 1 97 ? -11.888 3.009 -11.124 1.00 79.25 97 ARG A O 1
ATOM 727 N N . LEU A 1 98 ? -10.986 4.681 -9.917 1.00 86.25 98 LEU A N 1
ATOM 728 C CA . LEU A 1 98 ? -10.900 3.918 -8.659 1.00 86.25 98 LEU A CA 1
ATOM 729 C C . LEU A 1 98 ? -12.250 3.825 -7.927 1.00 86.25 98 LEU A C 1
ATOM 731 O O . LEU A 1 98 ? -12.454 2.917 -7.124 1.00 86.25 98 LEU A O 1
ATOM 735 N N . ASP A 1 99 ? -13.201 4.693 -8.274 1.00 87.12 99 ASP A N 1
ATOM 736 C CA . ASP A 1 99 ? -14.589 4.663 -7.801 1.00 87.12 99 ASP A CA 1
ATOM 737 C C . ASP A 1 99 ? -15.243 3.292 -8.017 1.00 87.12 99 ASP A C 1
ATOM 739 O O . ASP A 1 99 ? -15.922 2.764 -7.140 1.00 87.12 99 ASP A O 1
ATOM 743 N N . ARG A 1 100 ? -14.959 2.650 -9.157 1.00 87.94 100 ARG A N 1
ATOM 744 C CA . ARG A 1 100 ? -15.460 1.302 -9.477 1.00 87.94 100 ARG A CA 1
ATOM 745 C C . ARG A 1 100 ? -14.894 0.203 -8.579 1.00 87.94 100 ARG A C 1
ATOM 747 O O . ARG A 1 100 ? -15.427 -0.902 -8.574 1.00 87.94 100 ARG A O 1
ATOM 754 N N . LEU A 1 101 ? -13.806 0.483 -7.866 1.00 89.25 101 LEU A N 1
ATOM 755 C CA . LEU A 1 101 ? -13.161 -0.444 -6.939 1.00 89.25 101 LEU A CA 1
ATOM 756 C C . LEU A 1 101 ? -13.558 -0.190 -5.479 1.00 89.25 101 LEU A C 1
ATOM 758 O O . LEU A 1 101 ? -13.114 -0.950 -4.620 1.00 89.25 101 LEU A O 1
ATOM 762 N N . GLY A 1 102 ? -14.407 0.814 -5.220 1.00 91.56 102 GLY A N 1
ATOM 763 C CA . GLY A 1 102 ? -14.888 1.188 -3.887 1.00 91.56 102 GLY A CA 1
ATOM 764 C C . GLY A 1 102 ? -14.151 2.371 -3.254 1.00 91.56 102 GLY A C 1
ATOM 765 O O . GLY A 1 102 ? -14.470 2.740 -2.129 1.00 91.56 102 GLY A O 1
ATOM 766 N N . TYR A 1 103 ? -13.194 2.985 -3.957 1.00 92.25 103 TYR A N 1
ATOM 767 C CA . TYR A 1 103 ? -12.467 4.143 -3.440 1.00 92.25 103 TYR A CA 1
ATOM 768 C C . TYR A 1 103 ? -13.303 5.414 -3.542 1.00 92.25 103 TYR A C 1
ATOM 770 O O . TYR A 1 103 ? -13.966 5.673 -4.550 1.00 92.25 103 TYR A O 1
ATOM 778 N N . THR A 1 104 ? -13.191 6.258 -2.525 1.00 91.12 104 THR A N 1
ATOM 779 C CA . THR A 1 104 ? -13.719 7.620 -2.529 1.00 91.12 104 THR A CA 1
ATOM 780 C C . THR A 1 104 ? -12.567 8.617 -2.613 1.00 91.12 104 THR A C 1
ATOM 782 O O . THR A 1 104 ? -11.460 8.366 -2.136 1.00 91.12 104 THR A O 1
ATOM 785 N N . LEU A 1 105 ? -12.800 9.758 -3.268 1.00 88.12 105 LEU A N 1
ATOM 786 C CA . LEU A 1 105 ? -11.805 10.825 -3.306 1.00 88.12 105 LEU A CA 1
ATOM 787 C C . LEU A 1 105 ? -11.692 11.444 -1.909 1.00 88.12 105 LEU A C 1
ATOM 789 O O . LEU A 1 105 ? -12.649 12.052 -1.435 1.00 88.12 105 LEU A O 1
ATOM 793 N N . HIS A 1 106 ? -10.528 11.299 -1.277 1.00 84.19 106 HIS A N 1
ATOM 794 C CA . HIS A 1 106 ? -10.299 11.794 0.081 1.00 84.19 106 HIS A CA 1
ATOM 795 C C . HIS A 1 106 ? -9.521 13.120 0.132 1.00 84.19 106 HIS A C 1
ATOM 797 O O . HIS A 1 106 ? -9.851 13.990 0.934 1.00 84.19 106 HIS A O 1
ATOM 803 N N . SER A 1 107 ? -8.519 13.323 -0.734 1.00 80.00 107 SER A N 1
ATOM 804 C CA . SER A 1 107 ? -7.690 14.537 -0.714 1.00 80.00 107 SER A CA 1
ATOM 805 C C . SER A 1 107 ? -7.172 14.955 -2.095 1.00 80.00 107 SER A C 1
ATOM 807 O O . SER A 1 107 ? -7.036 14.143 -3.011 1.00 80.00 107 SER A O 1
ATOM 809 N N . LEU A 1 108 ? -6.870 16.252 -2.234 1.00 79.44 108 LEU A N 1
ATOM 810 C CA . LEU A 1 108 ? -6.146 16.835 -3.365 1.00 79.44 108 LEU A CA 1
ATOM 811 C C . LEU A 1 108 ? -4.830 17.425 -2.853 1.00 79.44 108 LEU A C 1
ATOM 813 O O . LEU A 1 108 ? -4.810 18.121 -1.838 1.00 79.44 108 LEU A O 1
ATOM 817 N N . LYS A 1 109 ? -3.731 17.155 -3.560 1.00 79.88 109 LYS A N 1
ATOM 818 C CA . LYS A 1 109 ? -2.393 17.645 -3.205 1.00 79.88 109 LYS A CA 1
ATOM 819 C C . LYS A 1 109 ? -1.959 18.748 -4.169 1.00 79.88 109 LYS A C 1
ATOM 821 O O . LYS A 1 109 ? -2.115 18.615 -5.382 1.00 79.88 109 LYS A O 1
ATOM 826 N N . TRP A 1 110 ? -1.370 19.813 -3.631 1.00 78.44 110 TRP A N 1
ATOM 827 C CA . TRP A 1 110 ? -0.669 20.829 -4.417 1.00 78.44 110 TRP A CA 1
ATOM 828 C C . TRP A 1 110 ? 0.749 20.348 -4.739 1.00 78.44 110 TRP A C 1
ATOM 830 O O . TRP A 1 110 ? 1.378 19.677 -3.922 1.00 78.44 110 TRP A O 1
ATOM 840 N N . ARG A 1 111 ? 1.271 20.707 -5.914 1.00 77.94 111 ARG A N 1
ATOM 841 C CA . ARG A 1 111 ? 2.674 20.475 -6.284 1.00 77.94 111 ARG A CA 1
ATOM 842 C C . ARG A 1 111 ? 3.270 21.738 -6.897 1.00 77.94 111 ARG A C 1
ATOM 844 O O . ARG A 1 111 ? 2.553 22.469 -7.577 1.00 77.94 111 ARG A O 1
ATOM 851 N N . THR A 1 112 ? 4.565 21.968 -6.688 1.00 80.19 112 THR A N 1
ATOM 852 C CA . THR A 1 112 ? 5.314 22.957 -7.478 1.00 80.19 112 THR A CA 1
ATOM 853 C C . THR A 1 112 ? 5.564 22.407 -8.882 1.00 80.19 112 THR A C 1
ATOM 855 O O . THR A 1 112 ? 5.706 21.192 -9.050 1.00 80.19 112 THR A O 1
ATOM 858 N N . VAL A 1 113 ? 5.566 23.292 -9.878 1.00 68.62 113 VAL A N 1
ATOM 859 C CA . VAL A 1 113 ? 5.955 23.004 -11.270 1.00 68.62 113 VAL A CA 1
ATOM 860 C C . VAL A 1 113 ? 7.354 23.512 -11.558 1.00 68.62 113 VAL A C 1
ATOM 862 O O . VAL A 1 113 ? 7.772 24.465 -10.864 1.00 68.62 113 VAL A O 1
#

Sequence (113 aa):
MALALNARRGMGQADPARLRQVYEMLCIDPLAYVDLRASSGIVGRLGRDIASGAVIAQEIGWYAEDGQGVARLRGFEAWAAEQGADAVEVCTEPGKRLDRLGYTLHSLKWRTV